Protein AF-A0AAD9USY1-F1 (afdb_monomer_lite)

Radius of gyration: 26.52 Å; chains: 1; bounding box: 45×71×61 Å

Secondary structure (DSSP, 8-state):
-------------SSTTSSS---HHHHHHHHH-HHHHHHHHHTTTTSHHHHHHHHHS-TT-HHHHHTT--HHHHHHHHHHHHHHHHTTS------------HHHHHTS-HHHHHHHHHHHHHHHHHHHHHHTTS---TTSHHHHHHHHHHHHHHHHHHH----------

Foldseek 3Di:
DDDDDDDDDDDDDPV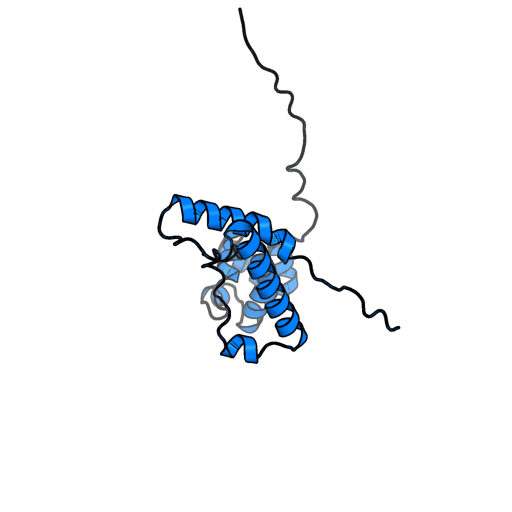PPPDDDDQPLRVCCVLPNPQLSVLCVVVVVRDPVSLQVLLPDQLPDVSCVSSVHDSVNSVVSNVVSVVVCVVVPPPVPCPPVPDDDPVRLVPDDPVVVVLVVQLVVVLVVVQCVVCNPDRDDCPDPVSVVVVVVSCVVCVVVSPDPPPDDPPDD

Sequence (169 aa):
MAAEEFESASTTNVFDKEKSSLTFLQKIQITFGEEVKTAFEKEEIIDDSSIKDLARREPDAPIFTRLGLTYGKAVKFRNAFGERLQSLQPARPLSPLVKPTMAAIASFTPEMKRLYLSKRKKVGVLATEKWGSEFPKFNSPQMKAELNEFSAKIAPVCSTQRLGSMRRE

Structure (mmCIF, N/CA/C/O backbone):
data_AF-A0AAD9USY1-F1
#
_entry.id   AF-A0AAD9USY1-F1
#
loop_
_atom_site.group_PDB
_atom_site.id
_atom_site.type_symbol
_atom_site.label_atom_id
_atom_site.label_alt_id
_atom_site.label_comp_id
_atom_site.label_asym_id
_atom_site.label_entity_id
_atom_site.label_seq_id
_atom_site.pdbx_PDB_ins_code
_atom_site.Cartn_x
_atom_site.Cartn_y
_atom_site.Cartn_z
_atom_site.occupancy
_atom_site.B_iso_or_equiv
_atom_site.auth_seq_id
_atom_site.auth_comp_id
_atom_site.auth_asym_id
_atom_site.auth_atom_id
_atom_site.pdbx_PDB_model_num
ATOM 1 N N . MET A 1 1 ? -10.141 49.668 28.363 1.00 33.69 1 MET A N 1
ATOM 2 C CA . MET A 1 1 ? -10.249 50.013 26.927 1.00 33.69 1 MET A CA 1
ATOM 3 C C . MET A 1 1 ? -8.822 50.185 26.430 1.00 33.69 1 MET A C 1
ATOM 5 O O . MET A 1 1 ? -8.155 51.027 27.003 1.00 33.69 1 MET A O 1
ATOM 9 N N . ALA A 1 2 ? -8.226 49.425 25.516 1.00 37.88 2 ALA A N 1
ATOM 10 C CA . ALA A 1 2 ? -8.605 48.330 24.616 1.00 37.88 2 ALA A CA 1
ATOM 11 C C . ALA A 1 2 ? -7.313 47.475 24.408 1.00 37.88 2 ALA A C 1
ATOM 13 O O . ALA A 1 2 ? -6.226 48.019 24.584 1.00 37.88 2 ALA A O 1
ATOM 14 N N . ALA A 1 3 ? -7.389 46.136 24.405 1.00 36.97 3 ALA A N 1
ATOM 15 C CA . ALA A 1 3 ? -7.293 45.238 23.229 1.00 36.97 3 ALA A CA 1
ATOM 16 C C . ALA A 1 3 ? -5.987 45.420 22.414 1.00 36.97 3 ALA A C 1
ATOM 18 O O . ALA A 1 3 ? -5.753 46.510 21.909 1.00 36.97 3 ALA A O 1
ATOM 19 N N . GLU A 1 4 ? -5.048 44.461 22.500 1.00 36.16 4 GLU A N 1
ATOM 20 C CA . GLU A 1 4 ? -4.734 43.440 21.456 1.00 36.16 4 GLU A CA 1
ATOM 21 C C . GLU A 1 4 ? -3.873 44.036 20.315 1.00 36.16 4 GLU A C 1
ATOM 23 O O . GLU A 1 4 ? -4.111 45.152 19.890 1.00 36.16 4 GLU A O 1
ATOM 28 N N . GLU A 1 5 ? -2.783 43.457 19.808 1.00 35.81 5 GLU A N 1
ATOM 29 C CA . GLU A 1 5 ? -2.381 42.062 19.636 1.00 35.81 5 GLU A CA 1
ATOM 30 C C . GLU A 1 5 ? -0.843 42.002 19.482 1.00 35.81 5 GLU A C 1
ATOM 32 O O . GLU A 1 5 ? -0.215 42.864 18.864 1.00 35.81 5 GLU A O 1
ATOM 37 N N . PHE A 1 6 ? -0.239 40.972 20.068 1.00 40.34 6 PHE A N 1
ATOM 38 C CA . PHE A 1 6 ? 1.136 40.538 19.838 1.00 40.34 6 PHE A CA 1
ATOM 39 C C . PHE A 1 6 ? 1.141 39.668 18.579 1.00 40.34 6 PHE A C 1
ATOM 41 O O . PHE A 1 6 ? 0.511 38.623 18.622 1.00 40.34 6 PHE A O 1
ATOM 48 N N . GLU A 1 7 ? 1.913 39.990 17.540 1.00 39.53 7 GLU A N 1
ATOM 49 C CA . GLU A 1 7 ? 2.447 38.961 16.635 1.00 39.53 7 GLU A CA 1
ATOM 50 C C . GLU A 1 7 ? 3.817 39.381 16.084 1.00 39.53 7 GLU A C 1
ATOM 52 O O . GLU A 1 7 ? 3.965 40.057 15.068 1.00 39.53 7 GLU A O 1
ATOM 57 N N . SER A 1 8 ? 4.849 38.943 16.804 1.00 42.88 8 SER A N 1
ATOM 58 C CA . SER A 1 8 ? 6.205 38.779 16.292 1.00 42.88 8 SER A CA 1
ATOM 59 C C . SER A 1 8 ? 6.356 37.325 15.840 1.00 42.88 8 SER A C 1
ATOM 61 O O . SER A 1 8 ? 6.569 36.445 16.671 1.00 42.88 8 SER A O 1
ATOM 63 N N . ALA A 1 9 ? 6.281 37.062 14.538 1.00 38.94 9 ALA A N 1
ATOM 64 C CA . ALA A 1 9 ? 6.714 35.798 13.937 1.00 38.94 9 ALA A CA 1
ATOM 65 C C . ALA A 1 9 ? 7.801 36.127 12.905 1.00 38.94 9 ALA A C 1
ATOM 67 O O . ALA A 1 9 ? 7.538 36.623 11.817 1.00 38.94 9 ALA A O 1
ATOM 68 N N . SER A 1 10 ? 9.062 36.134 13.337 1.00 35.94 10 SER A N 1
ATOM 69 C CA . SER A 1 10 ? 9.982 35.009 13.131 1.00 35.94 10 SER A CA 1
ATOM 70 C C . SER A 1 10 ? 10.063 34.573 11.670 1.00 35.94 10 SER A C 1
ATOM 72 O O . SER A 1 10 ? 9.299 33.750 11.178 1.00 35.94 10 SER A O 1
ATOM 74 N N . THR A 1 11 ? 11.087 35.113 11.016 1.00 42.81 11 THR A N 1
ATOM 75 C CA . THR A 1 11 ? 11.876 34.434 9.994 1.00 42.81 11 THR A CA 1
ATOM 76 C C . THR A 1 11 ? 11.954 32.930 10.252 1.00 42.81 11 THR A C 1
ATOM 78 O O . THR A 1 11 ? 12.402 32.520 11.319 1.00 42.81 11 THR A O 1
ATOM 81 N N . THR A 1 12 ? 11.554 32.105 9.282 1.00 38.91 12 THR A N 1
ATOM 82 C CA . THR A 1 12 ? 12.245 30.859 8.890 1.00 38.91 12 THR A CA 1
ATOM 83 C C . THR A 1 12 ? 11.476 30.114 7.793 1.00 38.91 12 THR A C 1
ATOM 85 O O . THR A 1 12 ? 10.275 29.889 7.877 1.00 38.91 12 THR A O 1
ATOM 88 N N . ASN A 1 13 ? 12.237 29.664 6.794 1.00 42.44 13 ASN A N 1
ATOM 89 C CA . ASN A 1 13 ? 12.003 28.442 6.020 1.00 42.44 13 ASN A CA 1
ATOM 90 C C . ASN A 1 13 ? 10.925 28.426 4.930 1.00 42.44 13 ASN A C 1
ATOM 92 O O . ASN A 1 13 ? 9.966 27.668 5.016 1.00 42.44 13 ASN A O 1
ATOM 96 N N . VAL A 1 14 ? 11.215 29.057 3.786 1.00 40.34 14 VAL A N 1
ATOM 97 C CA . VAL A 1 14 ? 11.005 28.373 2.486 1.00 40.34 14 VAL A CA 1
ATOM 98 C C . VAL A 1 14 ? 12.204 28.587 1.541 1.00 40.34 14 VAL A C 1
ATOM 100 O O . VAL A 1 14 ? 12.068 28.596 0.326 1.00 40.34 14 VAL A O 1
ATOM 103 N N . PHE A 1 15 ? 13.408 28.748 2.103 1.00 36.75 15 PHE A N 1
ATOM 104 C CA . PHE A 1 15 ? 14.681 28.654 1.367 1.00 36.75 15 PHE A CA 1
ATOM 105 C C . PHE A 1 15 ? 15.276 27.228 1.403 1.00 36.75 15 PHE A C 1
ATOM 107 O O . PHE A 1 15 ? 16.354 26.991 0.872 1.00 36.75 15 PHE A O 1
ATOM 114 N N . ASP A 1 16 ? 14.552 26.247 1.961 1.00 38.25 16 ASP A N 1
ATOM 115 C CA . ASP A 1 16 ? 14.994 24.848 2.097 1.00 38.25 16 ASP A CA 1
ATOM 116 C C . ASP A 1 16 ? 14.303 23.894 1.108 1.00 38.25 16 ASP A C 1
ATOM 118 O O . ASP A 1 16 ? 13.848 22.798 1.444 1.00 38.25 16 ASP A O 1
ATOM 122 N N . LYS A 1 17 ? 14.238 24.295 -0.164 1.00 40.66 17 LYS A N 1
ATOM 123 C CA . LYS A 1 17 ? 14.076 23.332 -1.268 1.00 40.66 17 LYS A CA 1
ATOM 124 C C . LYS A 1 17 ? 15.043 23.560 -2.428 1.00 40.66 17 LYS A C 1
ATOM 126 O O . LYS A 1 17 ? 14.905 22.940 -3.476 1.00 40.66 17 LYS A O 1
ATOM 131 N N . GLU A 1 18 ? 16.069 24.374 -2.207 1.00 40.06 18 GLU A N 1
ATOM 132 C CA . GLU A 1 18 ? 17.253 24.490 -3.055 1.00 40.06 18 GLU A CA 1
ATOM 133 C C . GLU A 1 18 ? 18.454 23.930 -2.293 1.00 40.06 18 GLU A C 1
ATOM 135 O O . GLU A 1 18 ? 19.201 24.681 -1.681 1.00 40.06 18 GLU A O 1
ATOM 140 N N . LYS A 1 19 ? 18.605 22.599 -2.272 1.00 38.22 19 LYS A N 1
ATOM 141 C CA . LYS A 1 19 ? 19.884 21.873 -2.080 1.00 38.22 19 LYS A CA 1
ATOM 142 C C . LYS A 1 19 ? 19.614 20.382 -1.878 1.00 38.22 19 LYS A C 1
ATOM 144 O O . LYS A 1 19 ? 19.634 19.885 -0.760 1.00 38.22 19 LYS A O 1
ATOM 149 N N . SER A 1 20 ? 19.373 19.647 -2.970 1.00 46.34 20 SER A N 1
ATOM 150 C CA . SER A 1 20 ? 19.729 18.211 -2.992 1.00 46.34 20 SER A CA 1
ATOM 151 C C . SER A 1 20 ? 19.701 17.514 -4.357 1.00 46.34 20 SER A C 1
ATOM 153 O O . SER A 1 20 ? 20.176 16.390 -4.461 1.00 46.34 20 SER A O 1
ATOM 155 N N . SER A 1 21 ? 19.160 18.088 -5.429 1.00 44.53 21 SER A N 1
ATOM 156 C CA . S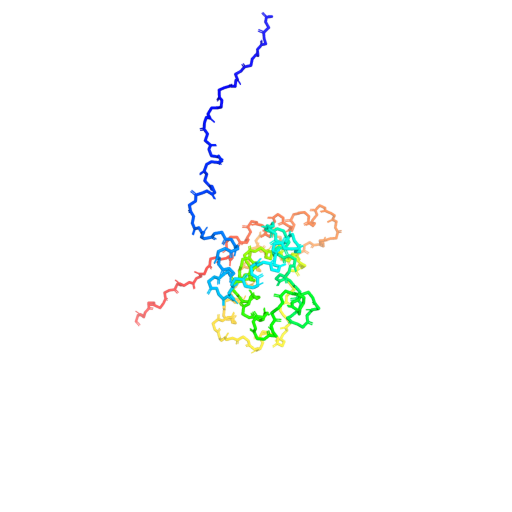ER A 1 21 ? 18.899 17.258 -6.613 1.00 44.53 21 SER A CA 1
ATOM 157 C C . SER A 1 21 ? 19.025 18.039 -7.903 1.00 44.53 21 SER A C 1
ATOM 159 O O . SER A 1 21 ? 18.337 19.044 -8.056 1.00 44.53 21 SER A O 1
ATOM 161 N N . LEU A 1 22 ? 19.847 17.531 -8.828 1.00 56.22 22 LEU A N 1
ATOM 162 C CA . LEU A 1 22 ? 19.732 17.777 -10.271 1.00 56.22 22 LEU A CA 1
ATOM 163 C C . LEU A 1 22 ? 18.256 17.985 -10.637 1.00 56.22 22 LEU A C 1
ATOM 165 O O . LEU A 1 22 ? 17.409 17.193 -10.197 1.00 56.22 22 LEU A O 1
ATOM 169 N N . THR A 1 23 ? 17.940 19.026 -11.412 1.00 72.56 23 THR A N 1
ATOM 170 C CA . THR A 1 23 ? 16.558 19.233 -11.867 1.00 72.56 23 THR A CA 1
ATOM 171 C C . THR A 1 23 ? 16.086 17.957 -12.570 1.00 72.56 23 THR A C 1
ATOM 173 O O . THR A 1 23 ? 16.880 17.241 -13.181 1.00 72.56 23 THR A O 1
ATOM 176 N N . PHE A 1 24 ? 14.810 17.595 -12.441 1.00 75.50 24 PHE A N 1
ATOM 177 C CA . PHE A 1 24 ? 14.282 16.350 -13.017 1.00 75.50 24 PHE A CA 1
ATOM 178 C C . PHE A 1 24 ? 14.670 16.183 -14.495 1.00 75.50 24 PHE A C 1
ATOM 180 O O . PHE A 1 24 ? 15.120 15.112 -14.901 1.00 75.50 24 PHE A O 1
ATOM 187 N N . LEU A 1 25 ? 14.605 17.282 -15.250 1.00 75.38 25 LEU A N 1
ATOM 188 C CA . LEU A 1 25 ? 15.036 17.357 -16.641 1.00 75.38 25 LEU A CA 1
ATOM 189 C C . LEU A 1 25 ? 16.534 17.068 -16.813 1.00 75.38 25 LEU A C 1
ATOM 191 O O . LEU A 1 25 ? 16.889 16.310 -17.708 1.00 75.38 25 LEU A O 1
ATOM 195 N N . GLN A 1 26 ? 17.412 17.563 -15.932 1.00 79.06 26 GLN A N 1
ATOM 196 C CA . GLN A 1 26 ? 18.833 17.186 -15.932 1.00 79.06 26 GLN A CA 1
ATOM 197 C C . GLN A 1 26 ? 19.032 15.694 -15.624 1.00 79.06 26 GLN A C 1
ATOM 199 O O . GLN A 1 26 ? 19.857 15.034 -16.252 1.00 79.06 26 GLN A O 1
ATOM 204 N N . LYS A 1 27 ? 18.264 15.119 -14.688 1.00 80.62 27 LYS A N 1
ATOM 205 C CA . LYS A 1 27 ? 18.346 13.680 -14.382 1.00 80.62 27 LYS A CA 1
ATOM 206 C C . LYS A 1 27 ? 17.855 12.825 -15.556 1.00 80.62 27 LYS A C 1
ATOM 208 O O . LYS A 1 27 ? 18.464 11.796 -15.848 1.00 80.62 27 LYS A O 1
ATOM 213 N N . ILE A 1 28 ? 16.798 13.251 -16.251 1.00 79.88 28 ILE A N 1
ATOM 214 C CA . ILE A 1 28 ? 16.334 12.619 -17.493 1.00 79.88 28 ILE A CA 1
ATOM 215 C C . ILE A 1 28 ? 17.392 12.719 -18.582 1.00 79.88 28 ILE A C 1
ATOM 217 O O . ILE A 1 28 ? 17.707 11.705 -19.196 1.00 79.88 28 ILE A O 1
ATOM 221 N N . GLN A 1 29 ? 17.969 13.901 -18.783 1.00 82.75 29 GLN A N 1
ATOM 222 C CA . GLN A 1 29 ? 19.011 14.150 -19.774 1.00 82.75 29 GLN A CA 1
ATOM 223 C C . GLN A 1 29 ? 20.206 13.210 -19.571 1.00 82.75 29 GLN A C 1
ATOM 225 O O . GLN A 1 29 ? 20.634 12.550 -20.513 1.00 82.75 29 GLN A O 1
ATOM 230 N N . ILE A 1 30 ? 20.679 13.063 -18.328 1.00 81.88 30 ILE A N 1
ATOM 231 C CA . ILE A 1 30 ? 21.782 12.152 -17.977 1.00 81.88 30 ILE A CA 1
ATOM 232 C C . ILE A 1 30 ? 21.400 10.678 -18.199 1.00 81.88 30 ILE A C 1
ATOM 234 O O . ILE A 1 30 ? 22.229 9.880 -18.626 1.00 81.88 30 ILE A O 1
ATOM 238 N N . THR A 1 31 ? 20.157 10.294 -17.894 1.00 79.31 31 THR A N 1
ATOM 239 C CA . THR A 1 31 ? 19.745 8.877 -17.874 1.00 79.31 31 THR A CA 1
ATOM 240 C C . THR A 1 31 ? 19.267 8.369 -19.238 1.00 79.31 31 THR A C 1
ATOM 242 O O . THR A 1 31 ? 19.440 7.193 -19.561 1.00 79.31 31 THR A O 1
ATOM 245 N N . PHE A 1 32 ? 18.633 9.231 -20.031 1.00 82.31 32 PHE A N 1
ATOM 246 C CA . PHE A 1 32 ? 17.911 8.856 -21.247 1.00 82.31 32 PHE A CA 1
ATOM 247 C C . PHE A 1 32 ? 18.327 9.652 -22.490 1.00 82.31 32 PHE A C 1
ATOM 249 O O . PHE A 1 32 ? 17.993 9.214 -23.592 1.00 82.31 32 PHE A O 1
ATOM 256 N N . GLY A 1 33 ? 19.079 10.746 -22.325 1.00 84.31 33 GLY A N 1
ATOM 257 C CA . GLY A 1 33 ? 19.567 11.611 -23.401 1.00 84.31 33 GLY A CA 1
ATOM 258 C C . GLY A 1 33 ? 18.753 12.898 -23.589 1.00 84.31 33 GLY A C 1
ATOM 259 O O . GLY A 1 33 ? 17.648 13.045 -23.062 1.00 84.31 33 GLY A O 1
ATOM 260 N N . GLU A 1 34 ? 19.309 13.831 -24.366 1.00 83.25 34 GLU A N 1
ATOM 261 C CA . GLU A 1 34 ? 18.692 15.133 -24.690 1.00 83.25 34 GLU A CA 1
ATOM 262 C C . GLU A 1 34 ? 17.368 14.996 -25.447 1.00 83.25 34 GLU A C 1
ATOM 264 O O . GLU A 1 34 ? 16.430 15.743 -25.197 1.00 83.25 34 GLU A O 1
ATOM 269 N N . GLU A 1 35 ? 17.250 13.998 -26.324 1.00 82.81 35 GLU A N 1
ATOM 270 C CA . GLU A 1 35 ? 16.045 13.770 -27.134 1.00 82.81 35 GLU A CA 1
ATOM 271 C C . GLU A 1 35 ? 14.804 13.540 -26.264 1.00 82.81 35 GLU A C 1
ATOM 273 O O . GLU A 1 35 ? 13.727 14.079 -26.524 1.00 82.81 35 GLU A O 1
ATOM 278 N N . VAL A 1 36 ? 14.975 12.774 -25.183 1.00 82.25 36 VAL A N 1
ATOM 279 C CA . VAL A 1 36 ? 13.909 12.495 -24.220 1.00 82.25 36 VAL A CA 1
ATOM 280 C C . VAL A 1 36 ? 13.608 13.746 -23.403 1.00 82.25 36 VAL A C 1
ATOM 282 O O . VAL A 1 36 ? 12.446 14.068 -23.194 1.00 82.25 36 VAL A O 1
ATOM 285 N N . LYS A 1 37 ? 14.624 14.512 -22.997 1.00 82.62 37 LYS A N 1
ATOM 286 C CA . LYS A 1 37 ? 14.417 15.782 -22.287 1.00 82.62 37 LYS A CA 1
ATOM 287 C C . LYS A 1 37 ? 13.559 16.755 -23.107 1.00 82.62 37 LYS A C 1
ATOM 289 O O . LYS A 1 37 ? 12.578 17.274 -22.584 1.00 82.62 37 LYS A O 1
ATOM 294 N N . THR A 1 38 ? 13.860 16.936 -24.394 1.00 81.94 38 THR A N 1
ATOM 295 C CA . THR A 1 38 ? 13.058 17.791 -25.283 1.00 81.94 38 THR A CA 1
ATOM 296 C C . THR A 1 38 ? 11.624 17.276 -25.440 1.00 81.94 38 THR A C 1
ATOM 298 O O . THR A 1 38 ? 10.697 18.072 -25.553 1.00 81.94 38 THR A O 1
ATOM 301 N N . ALA A 1 39 ? 11.406 15.957 -25.427 1.00 83.19 39 ALA A N 1
ATOM 302 C CA . ALA A 1 39 ? 10.059 15.385 -25.460 1.00 83.19 39 ALA A CA 1
ATOM 303 C C . ALA A 1 39 ? 9.269 15.661 -24.165 1.00 83.19 39 ALA A C 1
ATOM 305 O O . ALA A 1 39 ? 8.084 15.972 -24.231 1.00 83.19 39 ALA A O 1
ATOM 306 N N . PHE A 1 40 ? 9.925 15.612 -23.001 1.00 81.81 40 PHE A N 1
ATOM 307 C CA . PHE A 1 40 ? 9.313 15.974 -21.716 1.00 81.81 40 PHE A CA 1
ATOM 308 C C . PHE A 1 40 ? 8.976 17.471 -21.624 1.00 81.81 40 PHE A C 1
ATOM 310 O O . PHE A 1 40 ? 7.939 17.816 -21.065 1.00 81.81 40 PHE A O 1
ATOM 317 N N . GLU A 1 41 ? 9.810 18.347 -22.196 1.00 80.69 41 GLU A N 1
ATOM 318 C CA . GLU A 1 41 ? 9.527 19.788 -22.297 1.00 80.69 41 GLU A CA 1
ATOM 319 C C . GLU A 1 41 ? 8.351 20.077 -23.242 1.00 80.69 41 GLU A C 1
ATOM 321 O O . GLU A 1 41 ? 7.493 20.890 -22.913 1.00 80.69 41 GLU A O 1
ATOM 326 N N . LYS A 1 42 ? 8.265 19.379 -24.384 1.00 82.00 42 LYS A N 1
ATOM 327 C CA . LYS A 1 42 ? 7.147 19.516 -25.337 1.00 82.00 42 LYS A CA 1
ATOM 328 C C . LYS A 1 42 ? 5.802 19.070 -24.769 1.00 82.00 42 LYS A C 1
ATOM 330 O O . LYS A 1 42 ? 4.782 19.640 -25.133 1.00 82.00 42 LYS A O 1
ATOM 335 N N . GLU A 1 43 ? 5.806 18.053 -23.915 1.00 79.75 43 GLU A N 1
ATOM 336 C CA . GLU A 1 43 ? 4.598 17.532 -23.263 1.00 79.75 43 GLU A CA 1
ATOM 337 C C . GLU A 1 43 ? 4.313 18.243 -21.919 1.00 79.75 43 GLU A C 1
ATOM 339 O O . GLU A 1 43 ? 3.462 17.798 -21.154 1.00 79.75 43 GLU A O 1
ATOM 344 N N . GLU A 1 44 ? 5.045 19.322 -21.601 1.00 77.50 44 GLU A N 1
ATOM 345 C CA . GLU A 1 44 ? 4.911 20.120 -20.369 1.00 77.50 44 GLU A CA 1
ATOM 346 C C . GLU A 1 44 ? 5.020 19.295 -19.063 1.00 77.50 44 GLU A C 1
ATOM 348 O O . GLU A 1 44 ? 4.491 19.654 -18.009 1.00 77.50 44 GLU A O 1
ATOM 353 N N . ILE A 1 45 ? 5.769 18.184 -19.082 1.00 77.94 45 ILE A N 1
ATOM 354 C CA . ILE A 1 45 ? 5.994 17.319 -17.909 1.00 77.94 45 ILE A CA 1
ATOM 355 C C . ILE A 1 45 ? 7.163 17.880 -17.088 1.00 77.94 45 ILE A C 1
ATOM 357 O O . ILE A 1 45 ? 8.250 17.301 -17.011 1.00 77.94 45 ILE A O 1
ATOM 361 N N . ILE A 1 46 ? 6.934 19.048 -16.493 1.00 75.50 46 ILE A N 1
ATOM 362 C CA . ILE A 1 46 ? 7.933 19.800 -15.719 1.00 75.50 46 ILE A CA 1
ATOM 363 C C . ILE A 1 46 ? 7.640 19.696 -14.212 1.00 75.50 46 ILE A C 1
ATOM 365 O O . ILE A 1 46 ? 8.561 19.667 -13.391 1.00 75.50 46 ILE A O 1
ATOM 369 N N . ASP A 1 47 ? 6.364 19.548 -13.851 1.00 76.44 47 ASP A N 1
ATOM 370 C CA . ASP A 1 47 ? 5.898 19.557 -12.466 1.00 76.44 47 ASP A CA 1
ATOM 371 C C . ASP A 1 47 ? 6.029 18.204 -11.751 1.00 76.44 47 ASP A C 1
ATOM 373 O O . ASP A 1 47 ? 5.826 17.130 -12.322 1.00 76.44 47 ASP A O 1
ATOM 377 N N . ASP A 1 48 ? 6.269 18.249 -10.434 1.00 73.19 48 ASP A N 1
ATOM 378 C CA . ASP A 1 48 ? 6.351 17.053 -9.575 1.00 73.19 48 ASP A CA 1
ATOM 379 C C . ASP A 1 48 ? 5.036 16.243 -9.570 1.00 73.19 48 ASP A C 1
ATOM 381 O O . ASP A 1 48 ? 5.067 15.025 -9.396 1.00 73.19 48 ASP A O 1
ATOM 385 N N . SER A 1 49 ? 3.883 16.881 -9.811 1.00 75.50 49 SER A N 1
ATOM 386 C CA . SER A 1 49 ? 2.579 16.220 -9.982 1.00 75.50 49 SER A CA 1
ATOM 387 C C . SER A 1 49 ? 2.518 15.388 -11.266 1.00 75.50 49 SER A C 1
ATOM 389 O O . SER A 1 49 ? 2.162 14.210 -11.210 1.00 75.50 49 SER A O 1
ATOM 391 N N . SER A 1 50 ? 2.921 15.963 -12.399 1.00 78.38 50 SER A N 1
ATOM 392 C CA . SER A 1 50 ? 2.946 15.302 -13.709 1.00 78.38 50 SER A CA 1
ATOM 393 C C . SER A 1 50 ? 3.931 14.133 -13.728 1.00 78.38 50 SER A C 1
ATOM 395 O O . SER A 1 50 ? 3.634 13.065 -14.260 1.00 78.38 50 SER A O 1
ATOM 397 N N . ILE A 1 51 ? 5.073 14.279 -13.049 1.00 77.56 51 ILE A N 1
ATOM 398 C CA . ILE A 1 51 ? 6.067 13.209 -12.875 1.00 77.56 51 ILE A CA 1
ATOM 399 C C . ILE A 1 51 ? 5.489 12.048 -12.064 1.00 77.56 51 ILE A C 1
ATOM 401 O O . ILE A 1 51 ? 5.697 10.879 -12.396 1.00 77.56 51 ILE A O 1
ATOM 405 N N . LYS A 1 52 ? 4.753 12.359 -10.994 1.00 77.12 52 LYS A N 1
ATOM 406 C CA . LYS A 1 52 ? 4.082 11.359 -10.160 1.00 77.12 52 LYS A CA 1
ATOM 407 C C . LYS A 1 52 ? 2.961 10.648 -10.908 1.00 77.12 52 LYS A C 1
ATOM 409 O O . LYS A 1 52 ? 2.816 9.443 -10.726 1.00 77.12 52 LYS A O 1
ATOM 414 N N . ASP A 1 53 ? 2.191 11.354 -11.733 1.00 79.81 53 ASP A N 1
ATOM 415 C CA . ASP A 1 53 ? 1.185 10.720 -12.589 1.00 79.81 53 ASP A CA 1
ATOM 416 C C . ASP A 1 53 ? 1.851 9.780 -13.596 1.00 79.81 53 ASP A C 1
ATOM 418 O O . ASP A 1 53 ? 1.493 8.607 -13.691 1.00 79.81 53 ASP A O 1
ATOM 422 N N . LEU A 1 54 ? 2.915 10.242 -14.257 1.00 80.81 54 LEU A N 1
ATOM 423 C CA . LEU A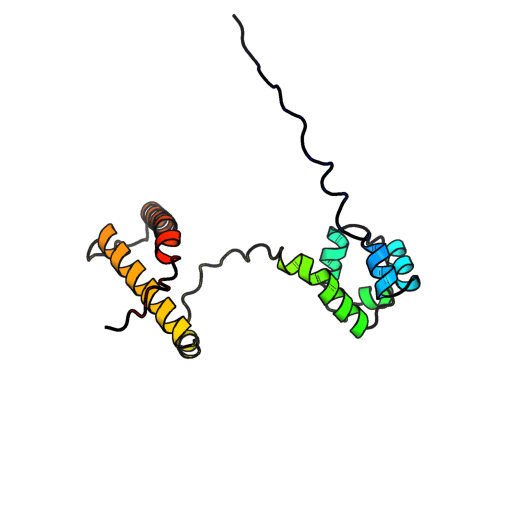 1 54 ? 3.657 9.441 -15.222 1.00 80.81 54 LEU A CA 1
ATOM 424 C C . LEU A 1 54 ? 4.277 8.190 -14.581 1.00 80.81 54 LEU A C 1
ATOM 426 O O . LEU A 1 54 ? 4.180 7.101 -15.136 1.00 80.81 54 LEU A O 1
ATOM 430 N N . ALA A 1 55 ? 4.856 8.308 -13.386 1.00 79.25 55 ALA A N 1
ATOM 431 C CA . ALA A 1 55 ? 5.446 7.180 -12.664 1.00 79.25 55 ALA A CA 1
ATOM 432 C C . ALA A 1 55 ? 4.409 6.179 -12.107 1.00 79.25 55 ALA A C 1
ATOM 434 O O . ALA A 1 55 ? 4.790 5.072 -11.720 1.00 79.25 55 ALA A O 1
ATOM 435 N N . ARG A 1 56 ? 3.114 6.532 -12.069 1.00 77.50 56 ARG A N 1
ATOM 436 C CA . ARG A 1 56 ? 2.014 5.607 -11.732 1.00 77.50 56 ARG A CA 1
ATOM 437 C C . ARG A 1 56 ? 1.529 4.796 -12.927 1.00 77.50 56 ARG A C 1
ATOM 439 O O . ARG A 1 56 ? 0.904 3.758 -12.720 1.00 77.50 56 ARG A O 1
ATOM 446 N N . ARG A 1 57 ? 1.784 5.264 -14.149 1.00 79.12 57 ARG A N 1
ATOM 447 C CA . ARG A 1 57 ? 1.337 4.593 -15.370 1.00 79.12 57 ARG A CA 1
ATOM 448 C C . ARG A 1 57 ? 2.155 3.335 -15.640 1.00 79.12 57 ARG A C 1
ATOM 450 O O . ARG A 1 57 ? 3.301 3.190 -15.204 1.00 79.12 57 ARG A O 1
ATOM 457 N N . GLU A 1 58 ? 1.537 2.408 -16.360 1.00 78.88 58 GLU A N 1
ATOM 458 C CA . GLU A 1 58 ? 2.204 1.189 -16.792 1.00 78.88 58 GLU A CA 1
ATOM 459 C C . GLU A 1 58 ? 3.285 1.511 -17.842 1.00 78.88 58 GLU A C 1
ATOM 461 O O . GLU A 1 58 ? 3.135 2.453 -18.622 1.00 78.88 58 GLU A O 1
ATOM 466 N N . PRO A 1 59 ? 4.420 0.790 -17.842 1.00 79.31 59 PRO A N 1
ATOM 467 C CA . PRO A 1 59 ? 5.551 1.063 -18.735 1.00 79.31 59 PRO A CA 1
ATOM 468 C C . PRO A 1 59 ? 5.255 0.814 -20.224 1.00 79.31 59 PRO A C 1
ATOM 470 O O . PRO A 1 59 ? 6.085 1.134 -21.072 1.00 79.31 59 PRO A O 1
ATOM 473 N N . ASP A 1 60 ? 4.099 0.239 -20.543 1.00 81.00 60 ASP A N 1
ATOM 474 C CA . ASP A 1 60 ? 3.538 0.082 -21.885 1.00 81.00 60 ASP A CA 1
ATOM 475 C C . ASP A 1 60 ? 2.618 1.250 -22.295 1.00 81.00 60 ASP A C 1
ATOM 477 O O . ASP A 1 60 ? 2.127 1.284 -23.424 1.00 81.00 60 ASP A O 1
ATOM 481 N N . ALA A 1 61 ? 2.392 2.227 -21.408 1.00 83.38 61 ALA A N 1
ATOM 482 C CA . ALA A 1 61 ? 1.485 3.327 -21.682 1.00 83.38 61 ALA A CA 1
ATOM 483 C C . ALA A 1 61 ? 1.952 4.147 -22.904 1.00 83.38 61 ALA A C 1
ATOM 485 O O . ALA A 1 61 ? 3.139 4.481 -23.006 1.00 83.38 61 ALA A O 1
ATOM 486 N N . PRO A 1 62 ? 1.025 4.593 -23.780 1.00 82.31 62 PRO A N 1
ATOM 487 C CA . PRO A 1 62 ? 1.364 5.316 -25.013 1.00 82.31 62 PRO A CA 1
ATOM 488 C C . PRO A 1 62 ? 2.178 6.594 -24.788 1.00 82.31 62 PRO A C 1
ATOM 490 O O . PRO A 1 62 ? 2.906 7.040 -25.672 1.00 82.31 62 PRO A O 1
ATOM 493 N N . ILE A 1 63 ? 2.061 7.188 -23.598 1.00 82.56 63 ILE A N 1
ATOM 494 C CA . ILE A 1 63 ? 2.820 8.372 -23.199 1.00 82.56 63 ILE A CA 1
ATOM 495 C C . ILE A 1 63 ? 4.329 8.100 -23.178 1.00 82.56 63 ILE A C 1
ATOM 497 O O . ILE A 1 63 ? 5.100 8.939 -23.621 1.00 82.56 63 ILE A O 1
ATOM 501 N N . PHE A 1 64 ? 4.770 6.905 -22.773 1.00 83.06 64 PHE A N 1
ATOM 502 C CA . PHE A 1 64 ? 6.189 6.554 -22.798 1.00 83.06 64 PHE A CA 1
ATOM 503 C C . PHE A 1 64 ? 6.707 6.427 -24.230 1.00 83.06 64 PHE A C 1
ATOM 505 O O . PHE A 1 64 ? 7.793 6.916 -24.530 1.00 83.06 64 PHE A O 1
ATOM 512 N N . THR A 1 65 ? 5.897 5.879 -25.139 1.00 81.94 65 THR A N 1
ATOM 513 C CA . THR A 1 65 ? 6.222 5.835 -26.570 1.00 81.94 65 THR A CA 1
ATOM 514 C C . THR A 1 65 ? 6.330 7.238 -27.170 1.00 81.94 65 THR A C 1
ATOM 516 O O . THR A 1 65 ? 7.272 7.505 -27.912 1.00 81.94 65 THR A O 1
ATOM 519 N N . ARG A 1 66 ? 5.422 8.157 -26.808 1.00 82.19 66 ARG A N 1
ATOM 520 C CA . ARG A 1 66 ? 5.475 9.571 -27.232 1.00 82.19 66 ARG A CA 1
ATOM 521 C C . ARG A 1 66 ? 6.715 10.296 -26.710 1.00 82.19 66 ARG A C 1
ATOM 523 O O . ARG A 1 66 ? 7.297 11.098 -27.428 1.00 82.19 66 ARG A O 1
ATOM 530 N N . LEU A 1 67 ? 7.156 9.955 -25.501 1.00 81.75 67 LEU A N 1
ATOM 531 C CA . LEU A 1 67 ? 8.367 10.492 -24.878 1.00 81.75 67 LEU A CA 1
ATOM 532 C C . LEU A 1 67 ? 9.664 9.832 -25.390 1.00 81.75 67 LEU A C 1
ATOM 534 O O . LEU A 1 67 ? 10.740 10.103 -24.861 1.00 81.75 67 LEU A O 1
ATOM 538 N N . GLY A 1 68 ? 9.587 8.940 -26.386 1.00 81.06 68 GLY A N 1
ATOM 539 C CA . GLY A 1 68 ? 10.751 8.230 -26.930 1.00 81.06 68 GLY A CA 1
ATOM 540 C C . GLY A 1 68 ? 11.345 7.186 -25.973 1.00 81.06 68 GLY A C 1
ATOM 541 O O . GLY A 1 68 ? 12.476 6.722 -26.151 1.00 81.06 68 GLY A O 1
ATOM 542 N N . LEU A 1 69 ? 10.598 6.799 -24.938 1.00 83.12 69 LEU A N 1
ATOM 543 C CA . LEU A 1 69 ? 10.995 5.781 -23.977 1.00 83.12 69 LEU A CA 1
ATOM 544 C C . LEU A 1 69 ? 10.527 4.407 -24.469 1.00 83.12 69 LEU A C 1
ATOM 546 O O . LEU A 1 69 ? 9.337 4.118 -24.563 1.00 83.12 69 LEU A O 1
ATOM 550 N N . THR A 1 70 ? 11.485 3.523 -24.751 1.00 85.12 70 THR A N 1
ATOM 551 C CA . THR A 1 70 ? 11.195 2.097 -24.953 1.00 85.12 70 THR A CA 1
ATOM 552 C C . THR A 1 70 ? 10.745 1.466 -23.637 1.00 85.12 70 THR A C 1
ATOM 554 O O . THR A 1 70 ? 11.092 1.966 -22.566 1.00 85.12 70 THR A O 1
ATOM 557 N N . TYR A 1 71 ? 10.040 0.332 -23.689 1.00 82.00 71 TYR A N 1
ATOM 558 C CA . TYR A 1 71 ? 9.545 -0.364 -22.490 1.00 82.00 71 TYR A CA 1
ATOM 559 C C . TYR A 1 71 ? 10.618 -0.509 -21.394 1.00 82.00 71 TYR A C 1
ATOM 561 O O . TYR A 1 71 ? 10.403 -0.146 -20.240 1.00 82.00 71 TYR A O 1
ATOM 569 N N . GLY A 1 72 ? 11.834 -0.938 -21.757 1.00 82.44 72 GLY A N 1
ATOM 570 C CA . GLY A 1 72 ? 12.944 -1.057 -20.804 1.00 82.44 72 GLY A CA 1
ATOM 571 C C . GLY A 1 72 ? 13.375 0.279 -20.181 1.00 82.44 72 GLY A C 1
ATOM 572 O O . GLY A 1 72 ? 13.722 0.326 -19.000 1.00 82.44 72 GLY A O 1
ATOM 573 N N . LYS A 1 73 ? 13.324 1.381 -20.939 1.00 83.75 73 LYS A N 1
ATOM 574 C CA . LYS A 1 73 ? 13.593 2.732 -20.426 1.00 83.75 73 LYS A CA 1
ATOM 575 C C . LYS A 1 73 ? 12.443 3.238 -19.545 1.00 83.75 73 LYS A C 1
ATOM 577 O O . LYS A 1 73 ? 12.719 3.834 -18.510 1.00 83.75 73 LYS A O 1
ATOM 582 N N . ALA A 1 74 ? 11.189 2.935 -19.883 1.00 84.19 74 ALA A N 1
ATOM 583 C CA . ALA A 1 74 ? 10.014 3.260 -19.072 1.00 84.19 74 ALA A CA 1
ATOM 584 C C . ALA A 1 74 ? 10.014 2.516 -17.724 1.00 84.19 74 ALA A C 1
ATOM 586 O O . ALA A 1 74 ? 9.750 3.112 -16.682 1.00 84.19 74 ALA A O 1
ATOM 587 N N . VAL A 1 75 ? 10.418 1.240 -17.705 1.00 82.06 75 VAL A N 1
ATOM 588 C CA . VAL A 1 75 ? 10.627 0.480 -16.458 1.00 82.06 75 VAL A CA 1
ATOM 589 C C . VAL A 1 75 ? 11.736 1.110 -15.611 1.00 82.06 75 VAL A C 1
ATOM 591 O O . VAL A 1 75 ? 11.560 1.295 -14.407 1.00 82.06 75 VAL A O 1
ATOM 594 N N . LYS A 1 76 ? 12.866 1.490 -16.224 1.00 82.69 76 LYS A N 1
ATOM 595 C CA . LYS A 1 76 ? 13.952 2.194 -15.521 1.00 82.69 76 LYS A CA 1
ATOM 596 C C . LYS A 1 76 ? 13.501 3.548 -14.977 1.00 82.69 76 LYS A C 1
ATOM 598 O O . LYS A 1 76 ? 13.853 3.878 -13.850 1.00 82.69 76 LYS A O 1
ATOM 603 N N . PHE A 1 77 ? 12.697 4.296 -15.731 1.00 83.31 77 PHE A N 1
ATOM 604 C CA . PHE A 1 77 ? 12.078 5.539 -15.278 1.00 83.31 77 PHE A CA 1
ATOM 605 C C . PHE A 1 77 ? 11.186 5.283 -14.059 1.00 83.31 77 PHE A C 1
ATOM 607 O O . PHE A 1 77 ? 11.374 5.892 -13.008 1.00 83.31 77 PHE A O 1
ATOM 614 N N . ARG A 1 78 ? 10.284 4.302 -14.142 1.00 82.75 78 ARG A N 1
ATOM 615 C CA . ARG A 1 78 ? 9.413 3.931 -13.024 1.00 82.75 78 ARG A CA 1
ATOM 616 C C . ARG A 1 78 ? 10.205 3.525 -11.784 1.00 82.75 78 ARG A C 1
ATOM 618 O O . ARG A 1 78 ? 9.822 3.897 -10.688 1.00 82.75 78 ARG A O 1
ATOM 625 N N . ASN A 1 79 ? 11.317 2.814 -11.925 1.00 78.75 79 ASN A N 1
ATOM 626 C CA . ASN A 1 79 ? 12.149 2.456 -10.775 1.00 78.75 79 ASN A CA 1
ATOM 627 C C . ASN A 1 79 ? 12.897 3.681 -10.215 1.00 78.75 79 ASN A C 1
ATOM 629 O O . ASN A 1 79 ? 12.885 3.912 -9.013 1.00 78.75 79 ASN A O 1
ATOM 633 N N . ALA A 1 80 ? 13.482 4.516 -11.078 1.00 75.38 80 ALA A N 1
ATOM 634 C CA . ALA A 1 80 ? 14.273 5.681 -10.671 1.00 75.38 80 ALA A CA 1
ATOM 635 C C . ALA A 1 80 ? 13.444 6.842 -10.088 1.00 75.38 80 ALA A C 1
ATOM 637 O O . ALA A 1 80 ? 13.989 7.678 -9.359 1.00 75.38 80 ALA A O 1
ATOM 638 N N . PHE A 1 81 ? 12.155 6.922 -10.434 1.00 74.56 81 PHE A N 1
ATOM 639 C CA . PHE A 1 81 ? 11.249 8.004 -10.032 1.00 74.56 81 PHE A CA 1
ATOM 640 C C . PHE A 1 81 ? 10.043 7.516 -9.213 1.00 74.56 81 PHE A C 1
ATOM 642 O O . PHE A 1 81 ? 9.450 8.296 -8.469 1.00 74.56 81 PHE A O 1
ATOM 649 N N . GLY A 1 82 ? 9.718 6.224 -9.265 1.00 66.81 82 GLY A N 1
ATOM 650 C CA . GLY A 1 82 ? 8.652 5.600 -8.478 1.00 66.81 82 GLY A CA 1
ATOM 651 C C . GLY A 1 82 ? 9.030 5.325 -7.023 1.00 66.81 82 GLY A C 1
ATOM 652 O O . GLY A 1 82 ? 8.138 5.251 -6.184 1.00 66.81 82 GLY A O 1
ATOM 653 N N . GLU A 1 83 ? 10.315 5.275 -6.656 1.00 59.97 83 GLU A N 1
ATOM 654 C CA . GLU A 1 83 ? 10.711 5.241 -5.235 1.00 59.97 83 GLU A CA 1
ATOM 655 C C . GLU A 1 83 ? 10.296 6.524 -4.491 1.00 59.97 83 GLU A C 1
ATOM 657 O O . GLU A 1 83 ? 9.910 6.473 -3.322 1.00 59.97 83 GLU A O 1
ATOM 662 N N . ARG A 1 84 ? 10.214 7.663 -5.197 1.00 53.53 84 ARG A N 1
ATOM 663 C CA . ARG A 1 84 ? 9.648 8.918 -4.663 1.00 53.53 84 ARG A CA 1
ATOM 664 C C . ARG A 1 84 ? 8.134 8.837 -4.411 1.00 53.53 84 ARG A C 1
ATOM 666 O O . ARG A 1 84 ? 7.581 9.673 -3.703 1.00 53.53 84 ARG A O 1
ATOM 673 N N . LEU A 1 85 ? 7.465 7.834 -4.985 1.00 49.66 85 LEU A N 1
ATOM 674 C CA . LEU A 1 85 ? 6.057 7.505 -4.760 1.00 49.66 85 LEU A CA 1
ATOM 675 C C . LEU A 1 85 ? 5.858 6.388 -3.735 1.00 49.66 85 LEU A C 1
ATOM 677 O O . LEU A 1 85 ? 4.749 6.243 -3.234 1.00 49.66 85 LEU A O 1
ATOM 681 N N . GLN A 1 86 ? 6.889 5.613 -3.390 1.00 50.44 86 GLN A N 1
ATOM 682 C CA . GLN A 1 86 ? 6.775 4.613 -2.327 1.00 50.44 86 GLN A CA 1
ATOM 683 C C . GLN A 1 86 ? 6.819 5.249 -0.929 1.00 50.44 86 GLN A C 1
ATOM 685 O O . GLN A 1 86 ? 6.174 4.727 -0.025 1.00 50.44 86 GLN A O 1
ATOM 690 N N . SER A 1 87 ? 7.459 6.418 -0.758 1.00 42.78 87 SER A N 1
ATOM 691 C CA . SER A 1 87 ? 7.341 7.211 0.485 1.00 42.78 87 SER A CA 1
ATOM 692 C C . SER A 1 87 ? 6.037 8.018 0.584 1.00 42.78 87 SER A C 1
ATOM 694 O O . SER A 1 87 ? 5.682 8.491 1.660 1.00 42.78 87 SER A O 1
ATOM 696 N N . LEU A 1 88 ? 5.310 8.140 -0.532 1.00 41.75 88 LEU A N 1
ATOM 697 C CA . LEU A 1 88 ? 3.992 8.766 -0.656 1.00 41.75 88 LEU A CA 1
ATOM 698 C C . LEU A 1 88 ? 2.975 7.785 -1.248 1.00 41.75 88 LEU A C 1
ATOM 700 O O . LEU A 1 88 ? 2.075 8.177 -1.995 1.00 41.75 88 LEU A O 1
ATOM 704 N N . GLN A 1 89 ? 3.061 6.507 -0.869 1.00 42.22 89 GLN A N 1
ATOM 705 C CA . GLN A 1 89 ? 1.811 5.814 -0.607 1.00 42.22 89 GLN A CA 1
ATOM 706 C C . GLN A 1 89 ? 1.124 6.710 0.432 1.00 42.22 89 GLN A C 1
ATOM 708 O O . GLN A 1 89 ? 1.676 6.867 1.526 1.00 42.22 89 GLN A O 1
ATOM 713 N N . PRO A 1 90 ? -0.038 7.331 0.140 1.00 38.81 90 PRO A N 1
ATOM 714 C CA . PRO A 1 90 ? -0.929 7.650 1.241 1.00 38.81 90 PRO A CA 1
ATOM 715 C C . PRO A 1 90 ? -1.025 6.321 1.960 1.00 38.81 90 PRO A C 1
ATOM 717 O O . PRO A 1 90 ? -1.325 5.331 1.286 1.00 38.81 90 PRO A O 1
ATOM 720 N N . ALA A 1 91 ? -0.631 6.268 3.236 1.00 41.12 91 ALA A N 1
ATOM 721 C CA . ALA A 1 91 ? -0.862 5.109 4.074 1.00 41.12 91 ALA A CA 1
ATOM 722 C C . ALA A 1 91 ? -2.247 4.622 3.682 1.00 41.12 91 ALA A C 1
ATOM 724 O O . ALA A 1 91 ? -3.217 5.353 3.898 1.00 41.12 91 ALA A O 1
ATOM 725 N N . ARG A 1 92 ? -2.293 3.513 2.920 1.00 41.31 92 ARG A N 1
ATOM 726 C CA . ARG A 1 92 ? -3.526 2.976 2.349 1.00 41.31 92 ARG A CA 1
ATOM 727 C C . ARG A 1 92 ? -4.483 3.060 3.516 1.00 41.31 92 ARG A C 1
ATOM 729 O O . ARG A 1 92 ? -4.063 2.523 4.548 1.00 41.31 92 ARG A O 1
ATOM 736 N N . PRO A 1 93 ? -5.606 3.817 3.444 1.00 34.69 93 PRO A N 1
ATOM 737 C CA . PRO A 1 93 ? -6.435 4.038 4.619 1.00 34.69 93 PRO A CA 1
ATOM 738 C C . PRO A 1 93 ? -6.598 2.656 5.196 1.00 34.69 93 PRO A C 1
ATOM 740 O O . PRO A 1 93 ? -6.9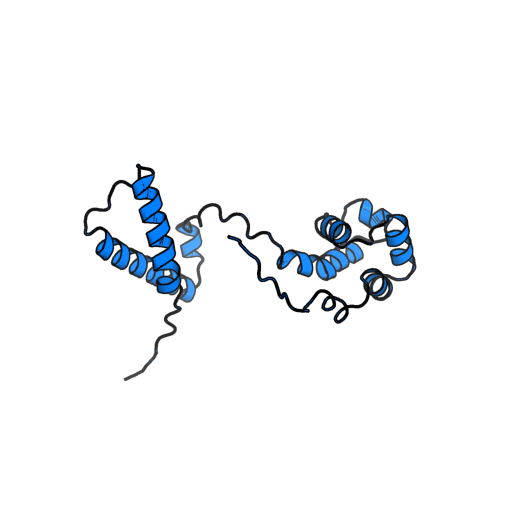82 1.753 4.440 1.00 34.69 93 PRO A O 1
ATOM 743 N N . LEU A 1 94 ? -6.045 2.480 6.404 1.00 41.47 94 LEU A N 1
ATOM 744 C CA . LEU A 1 94 ? -5.838 1.187 7.032 1.00 41.47 94 LEU A CA 1
ATOM 745 C C . LEU A 1 94 ? -7.242 0.650 7.236 1.00 41.47 94 LEU A C 1
ATOM 747 O O . LEU A 1 94 ? -7.851 0.821 8.286 1.00 41.47 94 LEU A O 1
ATOM 751 N N . SER A 1 95 ? -7.778 0.063 6.172 1.00 41.50 95 SER A N 1
ATOM 752 C CA . SER A 1 95 ? -8.922 -0.810 6.179 1.00 41.50 95 SER A CA 1
ATOM 753 C C . SER A 1 95 ? -8.557 -1.774 7.289 1.00 41.50 95 SER A C 1
ATOM 755 O O . SER A 1 95 ? -7.438 -2.304 7.265 1.00 41.50 95 SER A O 1
ATOM 757 N N . PRO A 1 96 ? -9.392 -1.821 8.338 1.00 43.38 96 PRO A N 1
ATOM 758 C CA . PRO A 1 96 ? -8.983 -2.205 9.679 1.00 43.38 96 PRO A CA 1
ATOM 759 C C . PRO A 1 96 ? -8.105 -3.436 9.583 1.00 43.38 96 PRO A C 1
ATOM 761 O O . PRO A 1 96 ? -8.572 -4.427 9.027 1.00 43.38 96 PRO A O 1
ATOM 764 N N . LEU A 1 97 ? -6.845 -3.306 10.031 1.00 53.94 97 LEU A N 1
ATOM 765 C CA . LEU A 1 97 ? -5.774 -4.302 9.943 1.00 53.94 97 LEU A CA 1
ATOM 766 C C . LEU A 1 97 ? -6.377 -5.702 10.043 1.00 53.94 97 LEU A C 1
ATOM 768 O O . LEU A 1 97 ? -6.688 -6.172 11.141 1.00 53.94 97 LEU A O 1
ATOM 772 N N . VAL A 1 98 ? -6.647 -6.315 8.886 1.00 58.50 98 V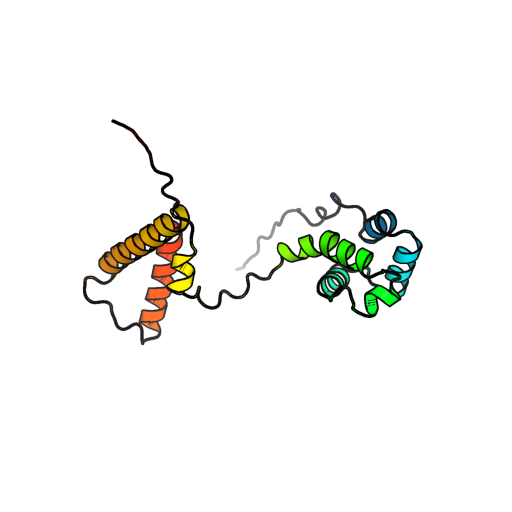AL A N 1
ATOM 773 C CA . VAL A 1 98 ? -7.471 -7.520 8.858 1.00 58.50 98 VAL A CA 1
ATOM 774 C C . VAL A 1 98 ? -6.654 -8.575 9.572 1.00 58.50 98 VAL A C 1
ATOM 776 O O . VAL A 1 98 ? -5.517 -8.853 9.186 1.00 58.50 98 VAL A O 1
ATOM 779 N N . LYS A 1 99 ? -7.208 -9.105 10.668 1.00 66.94 99 LYS A N 1
ATOM 780 C CA . LYS A 1 99 ? -6.601 -10.200 11.428 1.00 66.94 99 LYS A CA 1
ATOM 781 C C . LYS A 1 99 ? -6.054 -11.232 10.426 1.00 66.94 99 LYS A C 1
ATOM 783 O O . LYS A 1 99 ? -6.828 -11.685 9.581 1.00 66.94 99 LYS A O 1
ATOM 788 N N . PRO A 1 100 ? -4.752 -11.572 10.459 1.00 68.62 100 PRO A N 1
ATOM 789 C CA . PRO A 1 100 ? -4.199 -12.501 9.486 1.00 68.62 100 PRO A CA 1
ATOM 790 C C . PRO A 1 100 ? -4.964 -13.822 9.574 1.00 68.62 100 PRO A C 1
ATOM 792 O O . PRO A 1 100 ? -5.201 -14.342 10.667 1.00 68.62 100 PRO A O 1
ATOM 795 N N . THR A 1 101 ? -5.393 -14.334 8.422 1.00 77.75 101 THR A N 1
ATOM 796 C CA . THR A 1 101 ? -6.079 -15.625 8.321 1.00 77.75 101 THR A CA 1
ATOM 797 C C . THR A 1 101 ? -5.184 -16.731 8.883 1.00 77.75 101 THR A C 1
ATOM 799 O O . THR A 1 101 ? -3.960 -16.641 8.798 1.00 77.75 101 THR A O 1
ATOM 802 N N . MET A 1 102 ? -5.768 -17.811 9.413 1.00 77.62 102 MET A N 1
ATOM 803 C CA . MET A 1 102 ? -4.995 -18.947 9.942 1.00 77.62 102 MET A CA 1
ATOM 804 C C . MET A 1 102 ? -3.971 -19.503 8.939 1.00 77.62 102 MET A C 1
ATOM 806 O O . MET A 1 102 ? -2.851 -19.822 9.330 1.00 77.62 102 MET A O 1
ATOM 810 N N . ALA A 1 103 ? -4.314 -19.529 7.647 1.00 77.75 103 ALA A N 1
ATOM 811 C CA . ALA A 1 103 ? -3.394 -19.901 6.571 1.00 77.75 103 ALA A CA 1
ATOM 812 C C . ALA A 1 103 ? -2.183 -18.952 6.459 1.00 77.75 103 ALA A C 1
ATOM 814 O O . ALA A 1 103 ? -1.056 -19.409 6.297 1.00 77.75 103 ALA A O 1
ATOM 815 N N . ALA A 1 104 ? -2.390 -17.642 6.624 1.00 74.62 104 ALA A N 1
ATOM 816 C CA . ALA A 1 104 ? -1.312 -16.654 6.596 1.00 74.62 104 ALA A CA 1
ATOM 817 C C . ALA A 1 104 ? -0.395 -16.776 7.822 1.00 74.62 104 ALA A C 1
ATOM 819 O O . ALA A 1 104 ? 0.818 -16.631 7.711 1.00 74.62 104 ALA A O 1
ATOM 820 N N . ILE A 1 105 ? -0.95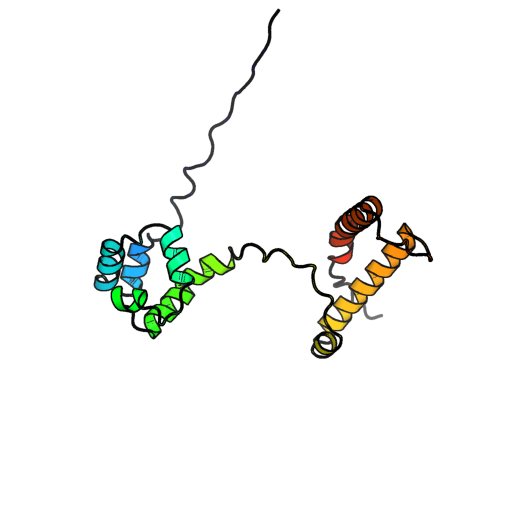3 -17.102 8.993 1.00 76.88 105 ILE A N 1
ATOM 821 C CA . ILE A 1 105 ? -0.149 -17.359 10.194 1.00 76.88 105 ILE A CA 1
ATOM 822 C C . ILE A 1 105 ? 0.703 -18.620 10.002 1.00 76.88 105 ILE A C 1
ATOM 824 O O . ILE A 1 105 ? 1.835 -18.660 10.474 1.00 76.88 105 ILE A O 1
ATOM 828 N N . ALA A 1 106 ? 0.209 -19.639 9.290 1.00 76.31 106 ALA A N 1
ATOM 829 C CA . ALA A 1 106 ? 0.966 -20.862 9.024 1.00 76.31 106 ALA A CA 1
ATOM 830 C C . ALA A 1 106 ? 2.233 -20.604 8.188 1.00 76.31 106 ALA A C 1
ATOM 832 O O . ALA A 1 106 ? 3.274 -21.191 8.490 1.00 76.31 106 ALA A O 1
ATOM 833 N N . SER A 1 107 ? 2.178 -19.673 7.230 1.00 79.50 107 SER A N 1
ATOM 834 C CA . SER A 1 107 ? 3.319 -19.275 6.393 1.00 79.50 107 SER A CA 1
ATOM 835 C C . SER A 1 107 ? 4.299 -18.304 7.067 1.00 79.50 107 SER A C 1
ATOM 837 O O . SER A 1 107 ? 5.301 -17.933 6.463 1.00 79.50 107 SER A O 1
ATOM 839 N N . PHE A 1 108 ? 4.044 -17.860 8.302 1.00 81.38 108 PHE A N 1
ATOM 840 C CA . PHE A 1 108 ? 4.980 -16.996 9.028 1.00 81.38 108 PHE A CA 1
ATOM 841 C C . PHE A 1 108 ? 6.240 -17.752 9.466 1.00 81.38 108 PHE A C 1
ATOM 843 O O . PHE A 1 108 ? 6.176 -18.926 9.856 1.00 81.38 108 PHE A O 1
ATOM 850 N N . THR A 1 109 ? 7.368 -17.036 9.505 1.00 85.06 109 THR A N 1
ATOM 851 C CA . THR A 1 109 ? 8.582 -17.523 10.171 1.00 85.06 109 THR A CA 1
ATOM 852 C C . THR A 1 109 ? 8.310 -17.767 11.663 1.00 85.06 109 THR A C 1
ATOM 854 O O . THR A 1 109 ? 7.410 -17.135 12.240 1.00 85.06 109 THR A O 1
ATOM 857 N N . PRO A 1 110 ? 9.046 -18.677 12.324 1.00 84.00 110 PRO A N 1
ATOM 858 C CA . PRO A 1 110 ? 8.894 -18.934 13.758 1.00 84.00 110 PRO A CA 1
ATOM 859 C C . PRO A 1 110 ? 8.954 -17.659 14.617 1.00 84.00 110 PRO A C 1
ATOM 861 O O . PRO A 1 110 ? 8.177 -17.497 15.560 1.00 84.00 110 PRO A O 1
ATOM 864 N N . GLU A 1 111 ? 9.809 -16.706 14.254 1.00 79.94 111 GLU A N 1
ATOM 865 C CA . GLU A 1 111 ? 9.992 -15.427 14.938 1.00 79.94 111 GLU A CA 1
ATOM 866 C C . GLU A 1 111 ? 8.760 -14.529 14.785 1.00 79.94 111 GLU A C 1
ATOM 868 O O . GLU A 1 111 ? 8.290 -13.951 15.771 1.00 79.94 111 GLU A O 1
ATOM 873 N N . MET A 1 112 ? 8.190 -14.457 13.576 1.00 78.62 112 MET A N 1
ATOM 874 C CA . MET A 1 112 ? 6.949 -13.723 13.313 1.00 78.62 112 MET A CA 1
ATOM 875 C C . MET A 1 112 ? 5.766 -14.338 14.056 1.00 78.62 112 MET A C 1
ATOM 877 O O . MET A 1 112 ? 4.985 -13.604 14.665 1.00 78.62 112 MET A O 1
ATOM 881 N N . LYS A 1 113 ? 5.654 -15.674 14.077 1.00 80.88 113 LYS A N 1
ATOM 882 C CA . LYS A 1 113 ? 4.629 -16.388 14.857 1.00 80.88 113 LYS A CA 1
ATOM 883 C C . LYS A 1 113 ? 4.751 -16.059 16.339 1.00 80.88 113 LYS A C 1
ATOM 885 O O . LYS A 1 113 ? 3.768 -15.656 16.961 1.00 80.88 113 LYS A O 1
ATOM 890 N N . ARG A 1 114 ? 5.960 -16.166 16.899 1.00 81.25 114 ARG A N 1
ATOM 891 C CA . ARG A 1 114 ? 6.230 -15.866 18.312 1.00 81.25 114 ARG A CA 1
ATOM 892 C C . ARG A 1 114 ? 5.861 -14.426 18.659 1.00 81.25 114 ARG A C 1
ATOM 894 O O . ARG A 1 114 ? 5.203 -14.193 19.675 1.00 81.25 114 ARG A O 1
ATOM 901 N N . LEU A 1 115 ? 6.251 -13.467 17.818 1.00 82.56 115 LEU A N 1
ATOM 902 C CA . LEU A 1 115 ? 5.945 -12.051 18.016 1.00 82.56 115 LEU A CA 1
ATOM 903 C C . LEU A 1 115 ? 4.436 -11.786 17.941 1.00 82.56 115 LEU A C 1
ATOM 905 O O . LEU A 1 115 ? 3.890 -11.127 18.825 1.00 82.56 115 LEU A O 1
ATOM 909 N N . TYR A 1 116 ? 3.754 -12.329 16.930 1.00 83.50 116 TYR A N 1
ATOM 910 C CA . TYR A 1 116 ? 2.308 -12.193 16.753 1.00 83.50 116 TYR A CA 1
ATOM 911 C C . TYR A 1 116 ? 1.529 -12.755 17.949 1.00 83.50 116 TYR A C 1
ATOM 913 O O . TYR A 1 116 ? 0.694 -12.058 18.528 1.00 83.50 116 TYR A O 1
ATOM 921 N N . LEU A 1 117 ? 1.836 -13.987 18.369 1.00 85.00 117 LEU A N 1
ATOM 922 C CA . LEU A 1 117 ? 1.177 -14.632 19.506 1.00 85.00 117 LEU A CA 1
ATOM 923 C C . LEU A 1 117 ? 1.452 -13.890 20.819 1.00 85.00 117 LEU A C 1
ATOM 925 O O . LEU A 1 117 ? 0.538 -13.714 21.624 1.00 85.00 117 LEU A O 1
ATOM 929 N N . SER A 1 118 ? 2.677 -13.390 21.014 1.00 84.38 118 SER A N 1
ATOM 930 C CA . SER A 1 118 ? 3.028 -12.580 22.188 1.00 84.38 118 SER A CA 1
ATOM 931 C C . SER A 1 118 ? 2.235 -11.274 22.234 1.00 84.38 118 SER A C 1
ATOM 933 O O . SER A 1 118 ? 1.681 -10.934 23.280 1.00 84.38 118 SER A O 1
ATOM 935 N N . LYS A 1 119 ? 2.119 -10.566 21.099 1.00 84.69 119 LYS A N 1
ATOM 936 C CA . LYS A 1 119 ? 1.291 -9.355 20.989 1.00 84.69 119 LYS A CA 1
ATOM 937 C C . LYS A 1 119 ? -0.172 -9.668 21.290 1.00 84.69 119 LYS A C 1
ATOM 939 O O . LYS A 1 119 ? -0.774 -9.001 22.124 1.00 84.69 119 LYS A O 1
ATOM 944 N N . ARG A 1 120 ? -0.721 -10.725 20.684 1.00 84.81 120 ARG A N 1
ATOM 945 C CA . ARG A 1 120 ? -2.104 -11.167 20.910 1.00 84.81 120 ARG A CA 1
ATOM 946 C C . ARG A 1 120 ? -2.377 -11.482 22.383 1.00 84.81 120 ARG A C 1
ATOM 948 O O . ARG A 1 120 ? -3.390 -11.039 22.915 1.00 84.81 120 ARG A O 1
ATOM 955 N N . LYS A 1 121 ? -1.468 -12.202 23.050 1.00 87.19 121 LYS A N 1
ATOM 956 C CA . LYS A 1 121 ? -1.576 -12.514 24.482 1.00 87.19 121 LYS A CA 1
ATOM 957 C C . LYS A 1 121 ? -1.570 -11.241 25.331 1.00 87.19 121 LYS A C 1
ATOM 959 O O . LYS A 1 121 ? -2.413 -11.103 26.208 1.00 87.19 121 LYS A O 1
ATOM 964 N N . LYS A 1 122 ? -0.661 -10.301 25.049 1.00 86.88 122 LYS A N 1
ATOM 965 C CA . LYS A 1 122 ? -0.552 -9.032 25.787 1.00 86.88 122 LYS A CA 1
ATOM 966 C C . LYS A 1 122 ? -1.810 -8.172 25.650 1.00 86.88 122 LYS A C 1
ATOM 968 O O . LYS A 1 122 ? -2.298 -7.662 26.650 1.00 86.88 122 LYS A O 1
ATOM 973 N N . VAL A 1 123 ? -2.358 -8.069 24.438 1.00 87.88 123 VAL A N 1
ATOM 974 C CA . VAL A 1 123 ? -3.636 -7.383 24.190 1.00 87.88 123 VAL A CA 1
ATOM 975 C C . VAL A 1 123 ? -4.763 -8.031 24.995 1.00 87.88 123 VAL A C 1
ATOM 977 O O . VAL A 1 123 ? -5.534 -7.315 25.619 1.00 87.88 123 VAL A O 1
ATOM 980 N N . GLY A 1 124 ? -4.831 -9.367 25.025 1.00 86.38 124 GLY A N 1
ATOM 981 C CA . GLY A 1 124 ? -5.821 -10.095 25.821 1.00 86.38 124 GLY A CA 1
ATOM 982 C C . GLY A 1 124 ? -5.739 -9.767 27.312 1.00 86.38 124 GLY A C 1
ATOM 983 O O . GLY A 1 124 ? -6.754 -9.432 27.906 1.00 86.38 124 GLY A O 1
ATOM 984 N N . VAL A 1 125 ? -4.532 -9.777 27.890 1.00 87.88 125 VAL A N 1
ATOM 985 C CA . VAL A 1 125 ? -4.316 -9.425 29.307 1.00 87.88 125 VAL A CA 1
ATOM 986 C C . VAL A 1 125 ? -4.780 -7.998 29.607 1.00 87.88 125 VAL A C 1
ATOM 988 O O . VAL A 1 125 ? -5.542 -7.799 30.545 1.00 87.88 125 VAL A O 1
ATOM 991 N N . LEU A 1 126 ? -4.380 -7.022 28.786 1.00 87.94 126 LEU A N 1
ATOM 992 C CA . LEU A 1 126 ? -4.771 -5.620 28.978 1.00 87.94 126 LEU A CA 1
ATOM 993 C C . LEU A 1 126 ? -6.283 -5.416 28.803 1.00 87.94 126 LEU A C 1
ATOM 995 O O . LEU A 1 126 ? -6.882 -4.564 29.452 1.00 87.94 126 LEU A O 1
ATOM 999 N N . ALA A 1 127 ? -6.914 -6.178 27.908 1.00 87.12 127 ALA A N 1
ATOM 1000 C CA . ALA A 1 127 ? -8.355 -6.105 27.704 1.00 87.12 127 ALA A CA 1
ATOM 1001 C C . ALA A 1 127 ? -9.113 -6.698 28.903 1.00 87.12 127 ALA A C 1
ATOM 1003 O O . ALA A 1 127 ? -10.101 -6.116 29.340 1.00 87.12 127 ALA A O 1
ATOM 1004 N N . THR A 1 128 ? -8.623 -7.804 29.470 1.00 87.38 128 THR A N 1
ATOM 1005 C CA . THR A 1 128 ? -9.156 -8.380 30.712 1.00 87.38 128 THR A CA 1
ATOM 1006 C C . THR A 1 128 ? -8.940 -7.456 31.912 1.00 87.38 128 THR A C 1
ATOM 1008 O O . THR A 1 128 ? -9.793 -7.394 32.784 1.00 87.38 128 THR A O 1
ATOM 1011 N N . GLU A 1 129 ? -7.855 -6.685 31.955 1.00 86.69 129 GLU A N 1
ATOM 1012 C CA . GLU A 1 129 ? -7.649 -5.665 32.992 1.00 86.69 129 GLU A CA 1
ATOM 1013 C C . GLU A 1 129 ? -8.670 -4.518 32.886 1.00 86.69 129 GLU A C 1
ATOM 1015 O O . GLU A 1 129 ? -9.201 -4.072 33.899 1.00 86.69 129 GLU A O 1
ATOM 1020 N N . LYS A 1 130 ? -8.995 -4.068 31.663 1.00 85.06 130 LYS A N 1
ATOM 1021 C CA . LYS A 1 130 ? -9.946 -2.965 31.446 1.00 85.06 130 LYS A CA 1
ATOM 1022 C C . LYS A 1 130 ? -11.415 -3.372 31.616 1.00 85.06 130 LYS A C 1
ATOM 1024 O O . LYS A 1 130 ? -12.198 -2.583 32.135 1.00 85.06 130 LYS A O 1
ATOM 1029 N N . TRP A 1 131 ? -11.803 -4.553 31.139 1.00 85.38 131 TRP A N 1
ATOM 1030 C CA . TRP A 1 131 ? -13.209 -4.980 31.072 1.00 85.38 131 TRP A CA 1
ATOM 1031 C C . TRP A 1 131 ? -13.524 -6.246 31.881 1.00 85.38 131 TRP A C 1
ATOM 1033 O O . TRP A 1 131 ? -14.664 -6.697 31.896 1.00 85.38 131 TRP A O 1
ATOM 1043 N N . GLY A 1 132 ? -12.545 -6.825 32.576 1.00 83.88 132 GLY A N 1
ATOM 1044 C CA . GLY A 1 132 ? -12.721 -8.065 33.327 1.00 83.88 132 GLY A CA 1
ATOM 1045 C C . GLY A 1 132 ? -12.891 -9.294 32.429 1.00 83.88 132 GLY A C 1
ATOM 1046 O O . GLY A 1 132 ? -12.429 -9.346 31.287 1.00 83.88 132 GLY A O 1
ATOM 1047 N N . SER A 1 133 ? -13.554 -10.314 32.973 1.00 76.69 133 SER A N 1
ATOM 1048 C CA . SER A 1 133 ? -13.859 -11.566 32.265 1.00 76.69 133 SER A CA 1
ATOM 1049 C C . SER A 1 133 ? -15.039 -11.436 31.295 1.00 76.69 133 SER A C 1
ATOM 1051 O O . SER A 1 133 ? -15.178 -12.256 30.388 1.00 76.69 133 SER A O 1
ATOM 1053 N N . GLU A 1 134 ? -15.879 -10.414 31.467 1.00 76.25 134 GLU A N 1
ATOM 1054 C CA . GLU A 1 134 ? -17.062 -10.171 30.644 1.00 76.25 134 GLU A CA 1
ATOM 1055 C C . GLU A 1 134 ? -16.809 -9.000 29.691 1.00 76.25 134 GLU A C 1
ATOM 1057 O O . GLU A 1 134 ? -16.974 -7.830 30.030 1.00 76.25 134 GLU A O 1
ATOM 1062 N N . PHE A 1 135 ? -16.394 -9.314 28.462 1.00 76.94 135 PHE A N 1
ATOM 1063 C CA . PHE A 1 135 ? -16.209 -8.293 27.434 1.00 76.94 135 PHE A CA 1
ATOM 1064 C C . PHE A 1 135 ? -17.554 -7.633 27.090 1.00 76.94 135 PHE A C 1
ATOM 1066 O O . PHE A 1 135 ? -18.498 -8.337 26.709 1.00 76.94 135 PHE A O 1
ATOM 1073 N N . PRO A 1 136 ? -17.661 -6.294 27.153 1.00 78.62 136 PRO A N 1
ATOM 1074 C CA . PRO A 1 136 ? -18.902 -5.616 26.828 1.00 78.62 136 PRO A CA 1
ATOM 1075 C C . PRO A 1 136 ? -19.249 -5.779 25.347 1.00 78.62 136 PRO A C 1
ATOM 1077 O O . PRO A 1 136 ? -18.386 -5.906 24.474 1.00 78.62 136 PRO A O 1
ATOM 1080 N N . LYS A 1 137 ? -20.545 -5.718 25.032 1.00 80.31 137 LYS A N 1
ATOM 1081 C CA . LYS A 1 137 ? -21.006 -5.682 23.641 1.00 80.31 137 LYS A CA 1
ATOM 1082 C C . LYS A 1 137 ? -20.675 -4.311 23.043 1.00 80.31 137 LYS A C 1
ATOM 1084 O O . LYS A 1 137 ? -21.355 -3.328 23.326 1.00 80.31 137 LYS A O 1
ATOM 1089 N N . PHE A 1 138 ? -19.663 -4.246 22.178 1.00 81.25 138 PHE A N 1
ATOM 1090 C CA . PHE A 1 138 ? -19.219 -3.028 21.478 1.00 81.25 138 PHE A CA 1
ATOM 1091 C C . PHE A 1 138 ? -20.176 -2.582 20.349 1.00 81.25 138 PHE A C 1
ATOM 1093 O O . PHE A 1 138 ? -19.762 -2.307 19.221 1.00 81.25 138 PHE A O 1
ATOM 1100 N N . ASN A 1 139 ? -21.477 -2.535 20.635 1.00 82.62 139 ASN A N 1
ATOM 1101 C CA . ASN A 1 139 ? -22.515 -2.230 19.651 1.00 82.62 139 ASN A CA 1
ATOM 1102 C C . ASN A 1 139 ? -22.930 -0.753 19.671 1.00 82.62 139 ASN A C 1
ATOM 1104 O O . ASN A 1 139 ? -23.324 -0.228 18.630 1.00 82.62 139 ASN A O 1
ATOM 1108 N N . SER A 1 140 ? -22.805 -0.070 20.814 1.00 84.69 140 SER A N 1
ATOM 1109 C CA . SER A 1 140 ? -23.104 1.360 20.921 1.00 84.69 140 SER A CA 1
ATOM 1110 C C . SER A 1 140 ? -21.929 2.226 20.432 1.00 84.69 140 SER A C 1
ATOM 1112 O O . SER A 1 140 ? -20.768 1.819 20.552 1.00 84.69 140 SER A O 1
ATOM 1114 N N . PRO A 1 141 ? -22.189 3.435 19.897 1.00 84.31 141 PRO A N 1
ATOM 1115 C CA . PRO A 1 141 ? -21.131 4.354 19.468 1.00 84.31 141 PRO A CA 1
ATOM 1116 C C . PRO A 1 141 ? -20.144 4.713 20.587 1.00 84.31 141 PRO A C 1
ATOM 1118 O O . PRO A 1 141 ? -18.945 4.797 20.339 1.00 84.31 141 PRO A O 1
ATOM 1121 N N . GLN A 1 142 ? -20.637 4.851 21.822 1.00 80.88 142 GLN A N 1
ATOM 1122 C CA . GLN A 1 142 ? -19.828 5.157 23.008 1.00 80.88 142 GLN A CA 1
ATOM 1123 C C . GLN A 1 142 ? -18.833 4.031 23.317 1.00 80.88 142 GLN A C 1
ATOM 1125 O O . GLN A 1 142 ? -17.632 4.273 23.393 1.00 80.88 142 GLN A O 1
ATOM 1130 N N . MET A 1 143 ? -19.296 2.776 23.359 1.00 83.00 143 MET A N 1
ATOM 1131 C CA . MET A 1 143 ? -18.407 1.634 23.606 1.00 83.00 143 MET A CA 1
ATOM 1132 C C . MET A 1 143 ? -17.406 1.421 22.463 1.00 83.00 143 MET A C 1
ATOM 1134 O O . MET A 1 143 ? -16.274 1.000 22.696 1.00 83.00 143 MET A O 1
ATOM 1138 N N . LYS A 1 144 ? -17.780 1.739 21.215 1.00 83.44 144 LYS A N 1
ATOM 1139 C CA . LYS A 1 144 ? -16.840 1.737 20.081 1.00 83.44 144 LYS A CA 1
ATOM 1140 C C . LYS A 1 144 ? -15.763 2.815 20.223 1.00 83.44 144 LYS A C 1
ATOM 1142 O O . LYS A 1 144 ? -14.606 2.547 19.907 1.00 83.44 144 LYS A O 1
ATOM 1147 N N . ALA A 1 145 ? -16.119 4.004 20.710 1.00 85.00 145 ALA A N 1
ATOM 1148 C CA . ALA A 1 145 ? -15.153 5.058 21.002 1.00 85.00 145 ALA A CA 1
ATOM 1149 C C . ALA A 1 145 ? -14.176 4.625 22.108 1.00 85.00 145 ALA A C 1
ATOM 1151 O O . ALA A 1 145 ? -12.968 4.747 21.926 1.00 85.00 145 ALA A O 1
ATOM 1152 N N . GLU A 1 146 ? -14.669 4.006 23.185 1.00 84.88 146 GLU A N 1
ATOM 1153 C CA . GLU A 1 146 ? -13.821 3.464 24.256 1.00 84.88 146 GLU A CA 1
ATOM 1154 C C . GLU A 1 146 ? -12.887 2.338 23.793 1.00 84.88 146 GLU A C 1
ATOM 1156 O O . GLU A 1 146 ? -11.768 2.208 24.304 1.00 84.88 146 GLU A O 1
ATOM 1161 N N . LEU A 1 147 ? -13.339 1.504 22.850 1.00 85.94 147 LEU A N 1
ATOM 1162 C CA . LEU A 1 147 ? -12.516 0.469 22.227 1.00 85.94 147 LEU A CA 1
ATOM 1163 C C . LEU A 1 147 ? -11.406 1.093 21.374 1.00 85.94 147 LEU A C 1
ATOM 1165 O O . LEU A 1 147 ? -10.257 0.660 21.459 1.00 85.94 147 LEU A O 1
ATOM 1169 N N . ASN A 1 148 ? -11.729 2.125 20.592 1.00 84.56 148 ASN A N 1
ATOM 1170 C CA . ASN A 1 148 ? -10.748 2.856 19.794 1.00 84.56 148 ASN A CA 1
ATOM 1171 C C . ASN A 1 148 ? -9.723 3.570 20.683 1.00 84.56 148 ASN A C 1
ATOM 1173 O O . ASN A 1 148 ? -8.522 3.424 20.459 1.00 84.56 148 ASN A O 1
ATOM 1177 N N . GLU A 1 149 ? -10.169 4.262 21.732 1.00 86.62 149 GLU A N 1
ATOM 1178 C CA . GLU A 1 149 ? -9.286 4.925 22.695 1.00 86.62 149 GLU A CA 1
ATOM 1179 C C . GLU A 1 149 ? -8.378 3.913 23.409 1.00 86.62 149 GLU A C 1
ATOM 1181 O O . GLU A 1 149 ? -7.172 4.124 23.544 1.00 86.62 149 GLU A O 1
ATOM 1186 N N . PHE A 1 150 ? -8.933 2.767 23.811 1.00 86.88 150 PHE A N 1
ATOM 1187 C CA . PHE A 1 150 ? -8.147 1.681 24.384 1.00 86.88 150 PHE A CA 1
ATOM 1188 C C . PHE A 1 150 ? -7.108 1.150 23.400 1.00 86.88 150 PHE A C 1
ATOM 1190 O O . PHE A 1 150 ? -5.946 0.998 23.768 1.00 86.88 150 PHE A O 1
ATOM 1197 N N . SER A 1 151 ? -7.500 0.913 22.145 1.00 84.19 151 SER A N 1
ATOM 1198 C CA . SER A 1 151 ? -6.594 0.433 21.101 1.00 84.19 151 SER A CA 1
ATOM 1199 C C . SER A 1 151 ? -5.420 1.393 20.887 1.00 84.19 151 SER A C 1
ATOM 1201 O O . SER A 1 151 ? -4.274 0.947 20.819 1.00 84.19 151 SER A O 1
ATOM 1203 N N . ALA A 1 152 ? -5.684 2.704 20.890 1.00 85.19 152 ALA A N 1
ATOM 1204 C CA . ALA A 1 152 ? -4.667 3.741 20.777 1.00 85.19 152 ALA A CA 1
ATOM 1205 C C . ALA A 1 152 ? -3.735 3.761 21.998 1.00 85.19 152 ALA A C 1
ATOM 1207 O O . ALA A 1 152 ? -2.520 3.849 21.835 1.00 85.19 152 ALA A O 1
ATOM 1208 N N . LYS A 1 153 ? -4.277 3.591 23.213 1.00 85.88 153 LYS A N 1
ATOM 1209 C CA . LYS A 1 153 ? -3.489 3.495 24.456 1.00 85.88 153 LYS A CA 1
ATOM 1210 C C . LYS A 1 153 ? -2.574 2.267 24.485 1.00 85.88 153 LYS A C 1
ATOM 1212 O O . LYS A 1 153 ? -1.422 2.373 24.900 1.00 85.88 153 LYS A O 1
ATOM 1217 N N . ILE A 1 154 ? -3.046 1.102 24.034 1.00 85.75 154 ILE A N 1
ATOM 1218 C CA . ILE A 1 154 ? -2.255 -0.139 24.089 1.00 85.75 154 ILE A CA 1
ATOM 1219 C C . ILE A 1 154 ? -1.329 -0.335 22.886 1.00 85.75 154 ILE A C 1
ATOM 1221 O O . ILE A 1 154 ? -0.397 -1.136 22.977 1.00 85.75 154 ILE A O 1
ATOM 1225 N N . ALA A 1 155 ? -1.558 0.362 21.769 1.00 80.81 155 ALA A N 1
ATOM 1226 C CA . ALA A 1 155 ? -0.727 0.287 20.570 1.00 80.81 155 ALA A CA 1
ATOM 1227 C C . ALA A 1 155 ? 0.772 0.507 20.858 1.00 80.81 155 ALA A C 1
ATOM 1229 O O . ALA A 1 155 ? 1.556 -0.373 20.490 1.00 80.81 155 ALA A O 1
ATOM 1230 N N . PRO A 1 156 ? 1.216 1.572 21.559 1.00 79.81 156 PRO A N 1
ATOM 1231 C CA . PRO A 1 156 ? 2.634 1.748 21.890 1.00 79.81 156 PRO A CA 1
ATOM 1232 C C . PRO A 1 156 ? 3.144 0.666 22.855 1.00 79.81 156 PRO A C 1
ATOM 1234 O O . PRO A 1 156 ? 4.232 0.116 22.676 1.00 79.81 156 PRO A O 1
ATOM 1237 N N . VAL A 1 157 ? 2.322 0.269 23.830 1.00 77.31 157 VAL A N 1
ATOM 1238 C CA . VAL A 1 157 ? 2.668 -0.752 24.830 1.00 77.31 157 VAL A CA 1
ATOM 1239 C C . VAL A 1 157 ? 2.852 -2.128 24.185 1.00 77.31 157 VAL A C 1
ATOM 1241 O O . VAL A 1 157 ? 3.732 -2.885 24.588 1.00 77.31 157 VAL A O 1
ATOM 1244 N N . CYS A 1 158 ? 2.063 -2.470 23.170 1.00 71.50 158 CYS A N 1
ATOM 1245 C CA . CYS A 1 158 ? 2.148 -3.740 22.446 1.00 71.50 158 CYS A CA 1
ATOM 1246 C C . CYS A 1 158 ? 3.113 -3.691 21.251 1.00 71.50 158 CYS A C 1
ATOM 1248 O O . CYS A 1 158 ? 3.461 -4.737 20.700 1.00 71.50 158 CYS A O 1
ATOM 1250 N N . SER A 1 159 ? 3.561 -2.495 20.859 1.00 64.75 159 SER A N 1
ATOM 1251 C CA . SER A 1 159 ? 4.564 -2.295 19.807 1.00 64.75 159 SER A CA 1
ATOM 1252 C C . SER A 1 159 ? 5.989 -2.544 20.289 1.00 64.75 159 SER A C 1
ATOM 1254 O O . SER A 1 159 ? 6.854 -2.813 19.459 1.00 64.75 159 SER A O 1
ATOM 1256 N N . THR A 1 160 ? 6.231 -2.542 21.606 1.00 56.66 160 THR A N 1
ATOM 1257 C CA . THR A 1 160 ? 7.546 -2.887 22.159 1.00 56.66 160 THR A CA 1
ATOM 1258 C C . THR A 1 160 ? 7.934 -4.314 21.786 1.00 56.66 160 THR A C 1
ATOM 1260 O O . THR A 1 160 ? 7.378 -5.314 22.250 1.00 56.66 160 THR A O 1
ATOM 1263 N N . GLN A 1 161 ? 8.932 -4.394 20.916 1.00 47.28 161 GLN A N 1
ATOM 1264 C CA . GLN A 1 161 ? 9.664 -5.600 20.615 1.00 47.28 161 GLN A CA 1
ATOM 1265 C C . GLN A 1 161 ? 10.368 -6.026 21.906 1.00 47.28 161 GLN A C 1
ATOM 1267 O O . GLN A 1 161 ? 11.382 -5.450 22.288 1.00 47.28 161 GLN A O 1
ATOM 1272 N N . ARG A 1 162 ? 9.831 -7.035 22.608 1.00 44.06 162 ARG A N 1
ATOM 1273 C CA . ARG A 1 162 ? 10.637 -7.814 23.559 1.00 44.06 162 ARG A CA 1
ATOM 1274 C C . ARG A 1 162 ? 11.708 -8.559 22.754 1.00 44.06 162 ARG A C 1
ATOM 1276 O O . ARG A 1 162 ? 11.592 -9.752 22.495 1.00 44.06 162 ARG A O 1
ATOM 1283 N N . LEU A 1 163 ? 12.755 -7.847 22.355 1.00 43.22 163 LEU A N 1
ATOM 1284 C CA . LEU A 1 163 ? 14.104 -8.390 22.255 1.00 43.22 163 LEU A CA 1
ATOM 1285 C C . LEU A 1 163 ? 14.655 -8.402 23.685 1.00 43.22 163 LEU A C 1
ATOM 1287 O O . LEU A 1 163 ? 15.461 -7.572 24.077 1.00 43.22 163 LEU A O 1
ATOM 1291 N N . GLY A 1 164 ? 14.100 -9.293 24.505 1.00 37.34 164 GLY A N 1
ATOM 1292 C CA . GLY A 1 164 ? 14.510 -9.499 25.885 1.00 37.34 164 GLY A CA 1
ATOM 1293 C C . GLY A 1 164 ? 15.175 -10.858 26.014 1.00 37.34 164 GLY A C 1
ATOM 1294 O O . GLY A 1 164 ? 14.484 -11.870 26.073 1.00 37.34 164 GLY A O 1
ATOM 1295 N N . SER A 1 165 ? 16.508 -10.827 26.059 1.00 37.91 165 SER A N 1
ATOM 1296 C CA . SER A 1 165 ? 17.353 -11.654 26.928 1.00 37.91 165 SER A CA 1
ATOM 1297 C C . SER A 1 165 ? 17.245 -13.182 26.815 1.00 37.91 165 SER A C 1
ATOM 1299 O O . SER A 1 165 ? 16.583 -13.831 27.622 1.00 37.91 165 SER A O 1
ATOM 1301 N N . MET A 1 166 ? 18.056 -13.774 25.930 1.00 34.16 166 MET A N 1
ATOM 1302 C CA . MET A 1 166 ? 18.799 -14.981 26.311 1.00 34.16 166 MET A CA 1
ATOM 1303 C C . MET A 1 166 ? 19.856 -14.560 27.346 1.00 34.16 166 MET A C 1
ATOM 1305 O O . MET A 1 166 ? 20.956 -14.156 26.981 1.00 34.16 166 MET A O 1
ATOM 1309 N N . ARG A 1 167 ? 19.522 -14.610 28.638 1.00 40.09 167 ARG A N 1
ATOM 1310 C CA . ARG A 1 167 ? 20.522 -14.895 29.674 1.00 40.09 167 ARG A CA 1
ATOM 1311 C C . ARG A 1 167 ? 20.472 -16.406 29.862 1.00 40.09 167 ARG A C 1
ATOM 1313 O O . ARG A 1 167 ? 19.431 -16.921 30.257 1.00 40.09 167 ARG A O 1
ATOM 1320 N N . ARG A 1 168 ? 21.542 -17.100 29.468 1.00 38.56 168 ARG A N 1
ATOM 1321 C CA . ARG A 1 168 ? 21.797 -18.465 29.935 1.00 38.56 168 ARG A CA 1
ATOM 1322 C C . ARG A 1 168 ? 22.216 -18.344 31.399 1.00 38.56 168 ARG A C 1
ATOM 1324 O O . ARG A 1 168 ? 23.098 -17.534 31.683 1.00 38.56 168 ARG A O 1
ATOM 1331 N N . GLU A 1 169 ? 21.555 -19.089 32.271 1.00 44.62 169 GLU A N 1
ATOM 1332 C CA . GLU A 1 169 ? 22.163 -19.589 33.507 1.00 44.62 169 GLU A CA 1
ATOM 1333 C C . GLU A 1 169 ? 22.827 -20.934 33.201 1.00 44.62 169 GLU A C 1
ATOM 1335 O O . GLU A 1 169 ? 22.304 -21.643 32.303 1.00 44.62 169 GLU A O 1
#

Organism: Acropora cervicornis (NCBI:txid6130)

pLDDT: mean 70.04, std 18.04, range [33.69, 87.94]